Protein AF-A0AAW0SNF5-F1 (afdb_monomer_lite)

Secondary structure (DSSP, 8-state):
---------------------TTHHHHHHHHHHHHHHHHHHHHH--HHHHHHHHHHHSTTSPPPPHHHHHHHHHHHHHHS--S---TT--------

Organism: Scylla paramamosain (NCBI:txid85552)

Sequence (96 aa):
MLETASQISLGESTTLPSLGDSTGEMEQAGVQERIKIVKVYFTTKSGVQTQQQFRRDFPGRNAPTRLTIKRFLDNFRETGGIQDNIEGRNGRPRSV

Foldseek 3Di:
DDDDDDDDDDDPPPPDDDDDDVPVVVVVVLLVLLVQLQVQCVVPVDLVSSQVVSCVVDPPDHGDDPVRSVVQNVCCVVPVDNDDPPVPPPDDPDDD

pLDDT: mean 70.23, std 18.24, range [36.75, 91.88]

InterPro domains:
  IPR032135 Helix-turn-helix domain (DUF4817) [PF16087] (32-82)

Structure (mmCIF, N/CA/C/O backbone):
data_AF-A0AAW0SNF5-F1
#
_entry.id   AF-A0AAW0SNF5-F1
#
loop_
_atom_site.group_PDB
_atom_site.id
_atom_site.type_symbol
_atom_site.label_atom_id
_atom_site.label_alt_id
_atom_site.label_comp_id
_atom_site.label_asym_id
_atom_site.label_entity_id
_atom_site.label_seq_id
_atom_site.pdbx_PDB_ins_code
_atom_site.Cartn_x
_atom_site.Cartn_y
_atom_site.Cartn_z
_atom_site.occupancy
_atom_site.B_iso_or_equiv
_atom_site.auth_seq_id
_atom_site.auth_comp_id
_atom_site.auth_asym_id
_atom_site.auth_atom_id
_atom_site.pdbx_PDB_model_num
ATOM 1 N N . MET A 1 1 ? -43.302 30.195 -10.161 1.00 42.31 1 MET A N 1
ATOM 2 C CA . MET A 1 1 ? -42.957 28.762 -10.102 1.00 42.31 1 MET A CA 1
ATOM 3 C C . MET A 1 1 ? -41.620 28.606 -10.797 1.00 42.31 1 MET A C 1
ATOM 5 O O . MET A 1 1 ? -41.448 29.191 -11.857 1.00 42.31 1 MET A O 1
ATOM 9 N N . LEU A 1 2 ? -40.659 27.983 -10.118 1.00 47.62 2 LEU A N 1
ATOM 10 C CA . LEU A 1 2 ? -39.287 27.804 -10.586 1.00 47.62 2 LEU A CA 1
ATOM 11 C C . LEU A 1 2 ? -39.228 26.685 -11.628 1.00 47.62 2 LEU A C 1
ATOM 13 O O . LEU A 1 2 ? -39.662 25.582 -11.322 1.00 47.62 2 LEU A O 1
ATOM 17 N N . GLU A 1 3 ? -38.599 26.938 -12.773 1.00 47.59 3 GLU A N 1
ATOM 18 C CA . GLU A 1 3 ? -37.981 25.883 -13.579 1.00 47.59 3 GLU A CA 1
ATOM 19 C C . GLU A 1 3 ? -36.557 26.301 -13.947 1.00 47.59 3 GLU A C 1
ATOM 21 O O . GLU A 1 3 ? -36.293 27.117 -14.826 1.00 47.59 3 GLU A O 1
ATOM 26 N N . THR A 1 4 ? -35.632 25.753 -13.171 1.00 57.06 4 THR A N 1
ATOM 27 C CA . THR A 1 4 ? -34.201 25.662 -13.433 1.00 57.06 4 THR A CA 1
ATOM 28 C C . THR A 1 4 ? -33.928 24.472 -14.344 1.00 57.06 4 THR A C 1
ATOM 30 O O . THR A 1 4 ? -34.264 23.347 -13.981 1.00 57.06 4 THR A O 1
ATOM 33 N N . ALA A 1 5 ? -33.212 24.687 -15.444 1.00 51.28 5 ALA A N 1
ATOM 34 C CA . ALA A 1 5 ? -32.459 23.629 -16.108 1.00 51.28 5 ALA A CA 1
ATOM 35 C C . ALA A 1 5 ? -31.188 24.222 -16.734 1.00 51.28 5 ALA A C 1
ATOM 37 O O . ALA A 1 5 ? -31.172 24.651 -17.885 1.00 51.28 5 ALA A O 1
ATOM 38 N N . SER A 1 6 ? -30.118 24.261 -15.935 1.00 49.47 6 SER A N 1
ATOM 39 C CA . SER A 1 6 ? -28.744 24.431 -16.413 1.00 49.47 6 SER A CA 1
ATOM 40 C C . SER A 1 6 ? -28.386 23.275 -17.342 1.00 49.47 6 SER A C 1
ATOM 42 O O . SER A 1 6 ? -28.321 22.129 -16.90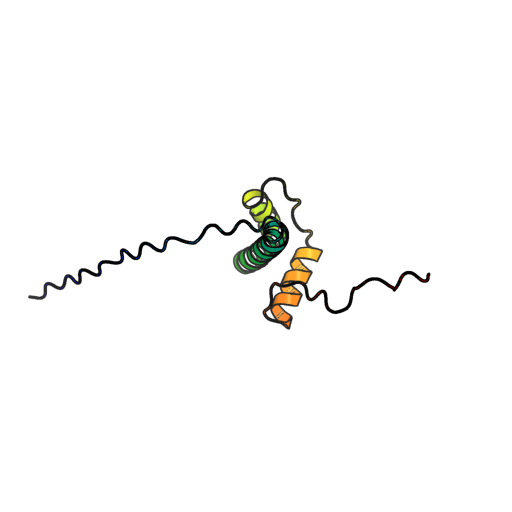2 1.00 49.47 6 SER A O 1
ATOM 44 N N . GLN A 1 7 ? -28.099 23.575 -18.606 1.00 56.44 7 GLN A N 1
ATOM 45 C CA . GLN A 1 7 ? -27.400 22.654 -19.497 1.00 56.44 7 GLN A CA 1
ATOM 46 C C . GLN A 1 7 ? -25.909 22.984 -19.447 1.00 56.44 7 GLN A C 1
ATOM 48 O O . GLN A 1 7 ? -25.454 23.948 -20.056 1.00 56.44 7 GLN A O 1
ATOM 53 N N . ILE A 1 8 ? -25.145 22.199 -18.689 1.00 56.25 8 ILE A N 1
ATOM 54 C CA . ILE A 1 8 ? -23.684 2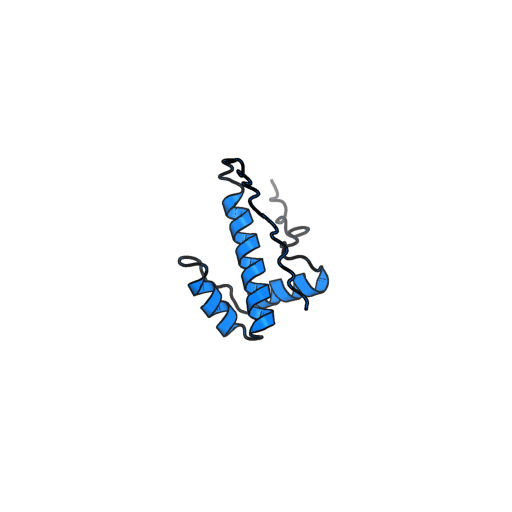2.220 -18.762 1.00 56.25 8 ILE A CA 1
ATOM 55 C C . ILE A 1 8 ? -23.276 21.107 -19.727 1.00 56.25 8 ILE A C 1
ATOM 57 O O . ILE A 1 8 ? -23.332 19.922 -19.406 1.00 56.25 8 ILE A O 1
ATOM 61 N N . SER A 1 9 ? -22.905 21.527 -20.933 1.00 47.78 9 SER A N 1
ATOM 62 C CA . SER A 1 9 ? -22.249 20.716 -21.953 1.00 47.78 9 SER A CA 1
ATOM 63 C C . SER A 1 9 ? -20.792 20.489 -21.546 1.00 47.78 9 SER A C 1
ATOM 65 O O . SER A 1 9 ? -19.970 21.391 -21.676 1.00 47.78 9 SER A O 1
ATOM 67 N N . LEU A 1 10 ? -20.465 19.292 -21.058 1.00 50.66 10 LEU A N 1
ATOM 68 C CA . LEU A 1 10 ? -19.085 18.837 -20.862 1.00 50.66 10 LEU A CA 1
ATOM 69 C C . LEU A 1 10 ? -18.755 17.811 -21.942 1.00 50.66 10 LEU A C 1
ATOM 71 O O . LEU A 1 10 ? -18.992 16.616 -21.790 1.00 50.66 10 LEU A O 1
ATOM 75 N N . GLY A 1 11 ? -18.234 18.316 -23.054 1.00 50.12 11 GLY A N 1
ATOM 76 C CA . GLY A 1 11 ? -17.679 17.526 -24.145 1.00 50.12 11 GLY A CA 1
ATOM 77 C C . GLY A 1 11 ? -16.240 17.944 -24.412 1.00 50.12 11 GLY A C 1
ATOM 78 O O . GLY A 1 11 ? -15.921 18.357 -25.521 1.00 50.12 11 GLY A O 1
ATOM 79 N N . GLU A 1 12 ? -15.375 17.895 -23.397 1.00 50.81 12 GLU A N 1
ATOM 80 C CA . GLU A 1 12 ? -13.934 18.030 -23.612 1.00 50.81 12 GLU A CA 1
ATOM 81 C C . GLU A 1 12 ? -13.387 16.696 -24.128 1.00 50.81 12 GLU A C 1
ATOM 83 O O . GLU A 1 12 ? -13.114 15.752 -23.387 1.00 50.81 12 GLU A O 1
ATOM 88 N N . SER A 1 13 ? -13.277 16.622 -25.454 1.00 48.16 13 SER A N 1
ATOM 89 C CA . SER A 1 13 ? -12.527 15.600 -26.173 1.00 48.16 13 SER A CA 1
ATOM 90 C C . SER A 1 13 ? -11.030 15.824 -25.951 1.00 48.16 13 SER A C 1
ATOM 92 O O . SER A 1 13 ? -10.357 16.444 -26.774 1.00 48.16 13 SER A O 1
ATOM 94 N N . THR A 1 14 ? -10.491 15.315 -24.845 1.00 46.22 14 THR A N 1
ATOM 95 C CA . THR A 1 14 ? -9.040 15.277 -24.636 1.00 46.22 14 THR A CA 1
ATOM 96 C C . THR A 1 14 ? -8.467 14.056 -25.344 1.00 46.22 14 THR A C 1
ATOM 98 O O . THR A 1 14 ? -8.390 12.959 -24.792 1.00 46.22 14 THR A O 1
ATOM 101 N N . THR A 1 15 ? -8.056 14.257 -26.594 1.00 49.34 15 THR A N 1
ATOM 102 C CA . THR A 1 15 ? -7.121 13.371 -27.289 1.00 49.34 15 THR A CA 1
ATOM 103 C C . THR A 1 15 ? -5.820 13.340 -26.490 1.00 49.34 15 THR A C 1
ATOM 105 O O . THR A 1 15 ? -5.068 14.313 -26.484 1.00 49.34 15 THR A O 1
ATOM 108 N N . LEU A 1 16 ? -5.556 12.238 -25.788 1.00 50.62 16 LEU A N 1
ATOM 109 C CA . LEU A 1 16 ? -4.253 12.008 -25.170 1.00 50.62 16 LEU A CA 1
ATOM 110 C C . LEU A 1 16 ? -3.249 11.574 -26.252 1.00 50.62 16 LEU A C 1
ATOM 112 O O . LEU A 1 16 ? -3.568 10.685 -27.048 1.00 50.62 16 LEU A O 1
ATOM 116 N N . PRO A 1 17 ? -2.043 12.168 -26.305 1.00 44.78 17 PRO A N 1
ATOM 117 C CA . PRO A 1 17 ? -1.002 11.719 -27.214 1.00 44.78 17 PRO A CA 1
ATOM 118 C C . PRO A 1 17 ? -0.489 10.335 -26.799 1.00 44.78 17 PRO A C 1
ATOM 120 O O . PRO A 1 17 ? -0.065 10.113 -25.666 1.00 44.78 17 PRO A O 1
ATOM 123 N N . SER A 1 18 ? -0.516 9.416 -27.764 1.00 50.53 18 SER A N 1
ATOM 124 C CA . SER A 1 18 ? 0.202 8.142 -27.749 1.00 50.53 18 SER A CA 1
ATOM 125 C C . SER A 1 18 ? 1.706 8.415 -27.671 1.00 50.53 18 SER A C 1
ATOM 127 O O . SER A 1 18 ? 2.322 8.746 -28.685 1.00 50.53 18 SER A O 1
ATOM 129 N N . LEU A 1 19 ? 2.296 8.258 -26.487 1.00 43.44 19 LEU A N 1
ATOM 130 C CA . LEU A 1 19 ? 3.743 8.217 -26.310 1.00 43.44 19 LEU A CA 1
ATOM 131 C C . LEU A 1 19 ? 4.145 6.774 -26.006 1.00 43.44 19 LEU A C 1
ATOM 133 O O . LEU A 1 19 ? 3.885 6.250 -24.925 1.00 43.44 19 LEU A O 1
ATOM 137 N N . GLY A 1 20 ? 4.729 6.118 -27.008 1.00 50.81 20 GLY A N 1
ATOM 138 C CA . GLY A 1 20 ? 5.385 4.835 -26.828 1.00 50.81 20 GLY A CA 1
ATOM 139 C C . GLY A 1 20 ? 6.615 5.025 -25.952 1.00 50.81 20 GLY A C 1
ATOM 140 O O . GLY A 1 20 ? 7.609 5.579 -26.408 1.00 50.81 20 GLY A O 1
ATOM 141 N N . ASP A 1 21 ? 6.532 4.557 -24.710 1.00 41.38 21 ASP A N 1
ATOM 142 C CA . ASP A 1 21 ? 7.652 4.483 -23.776 1.00 41.38 21 ASP A CA 1
ATOM 143 C C . ASP A 1 21 ? 7.615 3.113 -23.084 1.00 41.38 21 ASP A C 1
ATOM 145 O O . ASP A 1 21 ? 7.216 2.950 -21.930 1.00 41.38 21 ASP A O 1
ATOM 149 N N . SER A 1 22 ? 8.008 2.073 -23.822 1.00 42.06 22 SER A N 1
ATOM 150 C CA . SER A 1 22 ? 7.974 0.671 -23.372 1.00 42.06 22 SER A CA 1
ATOM 151 C C . SER A 1 22 ? 8.957 0.349 -22.229 1.00 42.06 22 SER A C 1
ATOM 153 O O . SER A 1 22 ? 9.082 -0.805 -21.825 1.00 42.06 22 SER A O 1
ATOM 155 N N . THR A 1 23 ? 9.631 1.360 -21.672 1.00 43.25 23 THR A N 1
ATOM 156 C CA . THR A 1 23 ? 10.476 1.259 -20.469 1.00 43.25 23 THR A CA 1
ATOM 157 C C . THR A 1 23 ? 9.780 1.811 -19.217 1.00 43.25 23 THR A C 1
ATOM 159 O O . THR A 1 23 ? 10.076 1.366 -18.110 1.00 43.25 23 THR A O 1
ATOM 162 N N . GLY A 1 24 ? 8.809 2.721 -19.374 1.00 36.75 24 GLY A N 1
ATOM 163 C CA . GLY A 1 24 ? 8.050 3.316 -18.268 1.00 36.75 24 GLY 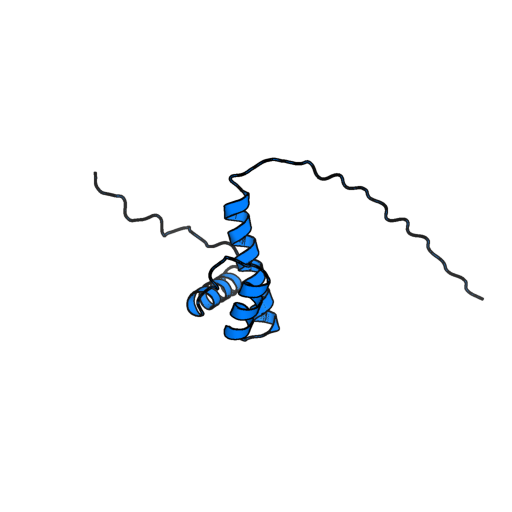A CA 1
ATOM 164 C C . GLY A 1 24 ? 6.911 2.432 -17.754 1.00 36.75 24 GLY A C 1
ATOM 165 O O . GLY A 1 24 ? 6.547 2.515 -16.585 1.00 36.75 24 GLY A O 1
ATOM 166 N N . GLU A 1 25 ? 6.374 1.535 -18.582 1.00 39.00 25 GLU A N 1
ATOM 167 C CA . GLU A 1 25 ? 5.211 0.711 -18.221 1.00 39.00 25 GLU A CA 1
ATOM 168 C C . GLU A 1 25 ? 5.507 -0.302 -17.103 1.00 39.00 25 GLU A C 1
ATOM 170 O O . GLU A 1 25 ? 4.650 -0.558 -16.258 1.00 39.00 25 GLU A O 1
ATOM 175 N N . MET A 1 26 ? 6.730 -0.845 -17.037 1.00 44.75 26 MET A N 1
ATOM 176 C CA . MET A 1 26 ? 7.124 -1.782 -15.974 1.00 44.75 26 MET A CA 1
ATOM 177 C C . MET A 1 26 ? 7.274 -1.101 -14.611 1.00 44.75 26 MET A C 1
ATOM 179 O O . MET A 1 26 ? 6.873 -1.668 -13.592 1.00 44.75 26 MET A O 1
ATOM 183 N N . GLU A 1 27 ? 7.826 0.112 -14.577 1.00 50.75 27 GLU A N 1
ATOM 184 C CA . GLU A 1 27 ? 7.969 0.878 -13.338 1.00 50.75 27 GLU A CA 1
ATOM 185 C C . GLU A 1 27 ? 6.618 1.452 -12.886 1.00 50.75 27 GLU A C 1
ATOM 187 O O . GLU A 1 27 ? 6.257 1.360 -11.707 1.00 50.75 27 GLU A O 1
ATOM 192 N N . GLN A 1 28 ? 5.816 1.945 -13.837 1.00 52.56 28 GLN A N 1
ATOM 193 C CA . GLN A 1 28 ? 4.454 2.411 -13.586 1.00 52.56 28 GLN A CA 1
ATOM 194 C C . GLN A 1 28 ? 3.541 1.285 -13.092 1.00 52.56 28 GLN A C 1
ATOM 196 O O . GLN A 1 28 ? 2.759 1.513 -12.165 1.00 52.56 28 GLN A O 1
ATOM 201 N N . ALA A 1 29 ? 3.679 0.062 -13.618 1.00 58.09 29 ALA A N 1
ATOM 202 C CA . ALA A 1 29 ? 2.959 -1.105 -13.111 1.00 58.09 29 ALA A CA 1
ATOM 203 C C . ALA A 1 29 ? 3.256 -1.338 -11.619 1.00 58.09 29 ALA A C 1
ATOM 205 O O . ALA A 1 29 ? 2.327 -1.505 -10.830 1.00 58.09 29 ALA A O 1
ATOM 206 N N . GLY A 1 30 ? 4.521 -1.227 -11.196 1.00 77.38 30 GLY A N 1
ATOM 207 C CA . GLY A 1 30 ? 4.900 -1.355 -9.785 1.00 77.38 30 GLY A CA 1
ATOM 208 C C . GLY A 1 30 ? 4.312 -0.258 -8.888 1.00 77.38 30 GLY A C 1
ATOM 209 O O . GLY A 1 30 ? 3.922 -0.519 -7.749 1.00 77.38 30 GLY A O 1
ATOM 210 N N . VAL A 1 31 ? 4.201 0.980 -9.382 1.00 80.94 31 VAL A N 1
ATOM 211 C CA . VAL A 1 31 ? 3.564 2.080 -8.636 1.00 80.94 31 VAL A CA 1
ATOM 212 C C . VAL A 1 31 ? 2.054 1.862 -8.504 1.00 80.94 31 VAL A C 1
ATOM 214 O O . VAL A 1 31 ? 1.521 1.973 -7.399 1.00 80.94 31 VAL A O 1
ATOM 217 N N . GLN A 1 32 ? 1.365 1.497 -9.587 1.00 83.50 32 GLN A N 1
ATOM 218 C CA . GLN A 1 32 ? -0.080 1.234 -9.576 1.00 83.50 32 GLN A CA 1
ATOM 219 C C . GLN A 1 32 ? -0.447 0.062 -8.656 1.00 83.50 32 GLN A C 1
ATOM 221 O O . GLN A 1 32 ? -1.403 0.153 -7.879 1.00 83.50 32 GLN A O 1
ATOM 226 N N . GLU A 1 33 ? 0.353 -1.006 -8.672 1.00 86.19 33 GLU A N 1
ATOM 227 C CA . GLU A 1 33 ? 0.228 -2.143 -7.758 1.00 86.19 33 GLU A CA 1
ATOM 228 C C . GLU A 1 33 ? 0.294 -1.688 -6.291 1.00 86.19 33 GLU A C 1
ATOM 230 O O . GLU A 1 33 ? -0.593 -2.007 -5.494 1.00 86.19 33 GLU A O 1
ATOM 235 N N . ARG A 1 34 ? 1.296 -0.871 -5.936 1.00 85.50 34 ARG A N 1
ATOM 236 C CA . ARG A 1 34 ? 1.458 -0.322 -4.579 1.00 85.50 34 ARG A CA 1
ATOM 237 C C . ARG A 1 34 ? 0.289 0.569 -4.164 1.00 85.50 34 ARG A C 1
ATOM 239 O O . ARG A 1 34 ? -0.236 0.400 -3.061 1.00 85.50 34 ARG A O 1
ATOM 246 N N . ILE A 1 35 ? -0.174 1.456 -5.050 1.00 87.12 35 ILE A N 1
ATOM 247 C CA . ILE A 1 35 ? -1.348 2.308 -4.800 1.00 87.12 35 ILE A CA 1
ATOM 248 C C . ILE A 1 35 ? -2.562 1.441 -4.472 1.00 87.12 35 ILE A C 1
ATOM 250 O O . ILE A 1 35 ? -3.288 1.710 -3.510 1.00 87.12 35 ILE A O 1
ATOM 254 N N . LYS A 1 36 ? -2.785 0.383 -5.256 1.00 88.88 36 LYS A N 1
ATOM 255 C CA . LYS A 1 36 ? -3.929 -0.505 -5.068 1.00 88.88 36 LYS A CA 1
ATOM 256 C C . LYS A 1 36 ? -3.848 -1.258 -3.743 1.00 88.88 36 LYS A C 1
ATOM 258 O O . LYS A 1 36 ? -4.843 -1.305 -3.023 1.00 88.88 36 LYS A O 1
ATOM 263 N N . ILE A 1 37 ? -2.672 -1.779 -3.389 1.00 88.12 37 ILE A N 1
ATOM 264 C CA . ILE A 1 37 ? -2.432 -2.469 -2.114 1.00 88.12 37 ILE A CA 1
ATOM 265 C C . ILE A 1 37 ? -2.796 -1.567 -0.933 1.00 88.12 37 ILE A C 1
ATOM 267 O O . ILE A 1 37 ? -3.577 -1.972 -0.069 1.00 88.12 37 ILE A O 1
ATOM 271 N N . VAL A 1 38 ? -2.268 -0.341 -0.916 1.00 87.50 38 VAL A N 1
ATOM 272 C CA . VAL A 1 38 ? -2.500 0.621 0.168 1.00 87.50 38 VAL A CA 1
ATOM 273 C C . VAL A 1 38 ? -3.985 0.988 0.249 1.00 87.50 38 VAL A C 1
ATOM 275 O O . VAL A 1 38 ? -4.580 0.870 1.320 1.00 87.50 38 VAL A O 1
ATOM 278 N N . LYS A 1 39 ? -4.621 1.335 -0.880 1.00 89.94 39 LYS A N 1
ATOM 279 C CA . LYS A 1 39 ? -6.056 1.670 -0.932 1.00 89.94 39 LYS A CA 1
ATOM 280 C C . LYS A 1 39 ? -6.935 0.539 -0.398 1.00 89.94 39 LYS A C 1
ATOM 282 O O . LYS A 1 39 ? -7.740 0.763 0.502 1.00 89.94 39 LYS A O 1
ATOM 287 N N . VAL A 1 40 ? -6.759 -0.679 -0.912 1.00 89.50 40 VAL A N 1
ATOM 288 C CA . VAL A 1 40 ? -7.579 -1.832 -0.507 1.00 89.50 40 VAL A CA 1
ATOM 289 C C . VAL A 1 40 ? -7.365 -2.160 0.967 1.00 89.50 40 VAL A C 1
ATOM 291 O O . VAL A 1 40 ? -8.325 -2.488 1.667 1.00 89.50 40 VAL A O 1
ATOM 294 N N . TYR A 1 41 ? -6.133 -2.062 1.470 1.00 90.19 41 TYR A N 1
ATOM 295 C CA . TYR A 1 41 ? -5.868 -2.286 2.886 1.00 90.19 41 TYR A CA 1
ATOM 296 C C . TYR A 1 41 ? -6.536 -1.233 3.775 1.00 90.19 41 TYR A C 1
ATOM 298 O O . TYR A 1 41 ? -7.095 -1.595 4.803 1.00 90.19 41 TYR A O 1
ATOM 306 N N . PHE A 1 42 ? -6.543 0.050 3.405 1.00 87.69 42 PHE A N 1
ATOM 307 C CA . PHE A 1 42 ? -7.240 1.067 4.202 1.00 87.69 42 PHE A CA 1
ATOM 308 C C . PHE A 1 42 ? -8.758 0.853 4.251 1.00 87.69 42 PHE A C 1
ATOM 310 O O . PHE A 1 42 ? -9.369 1.121 5.286 1.00 87.69 42 PHE A O 1
ATOM 317 N N . THR A 1 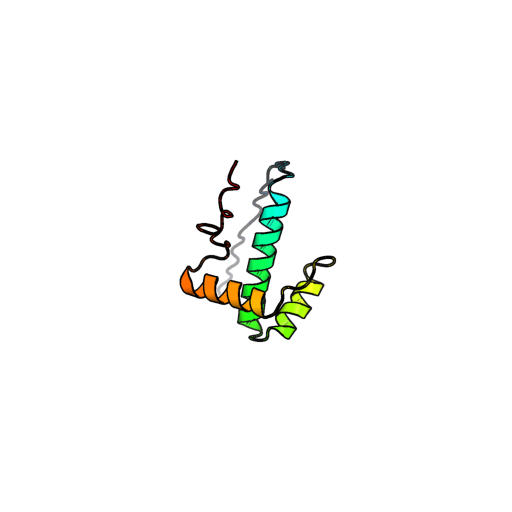43 ? -9.354 0.313 3.186 1.00 88.75 43 THR A N 1
ATOM 318 C CA . THR A 1 43 ? -10.783 -0.036 3.156 1.00 88.75 43 THR A CA 1
ATOM 319 C C . THR A 1 43 ? -11.096 -1.287 3.978 1.00 88.75 43 THR A C 1
ATOM 321 O O . THR A 1 43 ? -12.050 -1.299 4.749 1.00 88.75 43 THR A O 1
ATOM 324 N N . THR A 1 44 ? -10.303 -2.348 3.825 1.00 87.50 44 THR A N 1
ATOM 325 C CA . THR A 1 44 ? -10.604 -3.675 4.400 1.00 87.50 44 THR A CA 1
ATOM 326 C C . THR A 1 44 ? -9.969 -3.919 5.768 1.00 87.50 44 THR A C 1
ATOM 328 O O . THR A 1 44 ? -10.429 -4.769 6.526 1.00 87.50 44 THR A O 1
ATOM 331 N N . LYS A 1 45 ? -8.869 -3.221 6.074 1.00 87.31 45 LYS A N 1
ATOM 332 C CA . LYS A 1 45 ? -7.962 -3.451 7.214 1.00 87.31 45 LYS A CA 1
ATOM 333 C C . LYS A 1 45 ? -7.499 -4.909 7.356 1.00 87.31 45 LYS A C 1
ATOM 335 O O . LYS A 1 45 ? -7.091 -5.328 8.437 1.00 87.31 45 LYS A O 1
ATOM 340 N N . SER A 1 46 ? -7.534 -5.685 6.269 1.00 88.62 46 SER A N 1
ATOM 341 C CA . SER A 1 46 ? -7.230 -7.116 6.266 1.00 88.62 46 SER A CA 1
ATOM 342 C C . SER A 1 46 ? -6.249 -7.467 5.157 1.00 88.62 46 SER A C 1
ATOM 344 O O . SER A 1 46 ? -6.573 -7.407 3.973 1.00 88.62 46 SER A O 1
ATOM 346 N N . GLY A 1 47 ? -5.055 -7.927 5.541 1.00 85.25 47 GLY A N 1
ATOM 347 C CA . GLY A 1 47 ? -4.021 -8.320 4.580 1.00 85.25 47 GLY A CA 1
ATOM 348 C C . GLY A 1 47 ? -4.443 -9.470 3.658 1.00 85.25 47 GLY A C 1
ATOM 349 O O . GLY A 1 47 ? -4.044 -9.490 2.499 1.00 85.25 47 GLY A O 1
ATOM 350 N N . VAL A 1 48 ? -5.283 -10.396 4.135 1.00 90.38 48 VAL A N 1
ATOM 351 C CA . VAL A 1 48 ? -5.783 -11.516 3.315 1.00 90.38 48 VAL A CA 1
ATOM 352 C C . VAL A 1 48 ? -6.729 -11.005 2.229 1.00 90.38 48 VAL A C 1
ATOM 354 O O . VAL A 1 48 ? -6.603 -11.399 1.071 1.00 90.38 48 VAL A O 1
ATOM 357 N N . GLN A 1 49 ? -7.635 -10.085 2.572 1.00 90.12 49 GLN A N 1
ATOM 358 C CA . GLN A 1 49 ? -8.538 -9.479 1.591 1.00 90.12 49 GLN A CA 1
ATOM 359 C C . GLN A 1 49 ? -7.774 -8.603 0.595 1.00 90.12 49 GLN A C 1
ATOM 361 O O . GLN A 1 49 ? -8.043 -8.678 -0.601 1.00 90.12 49 GLN A O 1
ATOM 366 N N . THR A 1 50 ? -6.757 -7.861 1.047 1.00 89.38 50 THR A N 1
ATOM 367 C CA . THR A 1 50 ? -5.852 -7.123 0.155 1.00 89.38 50 THR A CA 1
ATOM 368 C C . THR A 1 50 ? -5.181 -8.043 -0.863 1.00 89.38 50 THR A C 1
ATOM 370 O O . THR A 1 50 ? -5.159 -7.727 -2.048 1.00 89.38 50 THR A O 1
ATOM 373 N N . GLN A 1 51 ? -4.686 -9.207 -0.436 1.00 90.62 51 GLN A N 1
ATOM 374 C CA . GLN A 1 51 ? -4.071 -10.185 -1.338 1.00 90.62 51 GLN A CA 1
ATOM 375 C C . GLN A 1 51 ? -5.071 -10.792 -2.324 1.00 90.62 51 GLN A C 1
ATOM 377 O O . GLN A 1 51 ? -4.738 -10.966 -3.494 1.00 90.62 51 GLN A O 1
ATOM 382 N N . GLN A 1 52 ? -6.280 -11.133 -1.872 1.00 91.88 52 GLN A N 1
ATOM 383 C CA . GLN A 1 52 ? -7.318 -11.676 -2.751 1.00 91.88 52 GLN A CA 1
ATOM 384 C C . GLN A 1 52 ? -7.742 -10.659 -3.809 1.00 91.88 52 GLN A C 1
ATOM 386 O O . GLN A 1 52 ? -7.830 -11.002 -4.985 1.00 91.88 52 GLN A O 1
ATOM 391 N N . GLN A 1 53 ? -7.952 -9.407 -3.404 1.00 88.81 53 GLN A N 1
ATOM 392 C CA . GLN A 1 53 ? -8.319 -8.339 -4.322 1.00 88.81 53 GLN A CA 1
ATOM 393 C C . GLN A 1 53 ? -7.184 -8.038 -5.308 1.00 88.81 53 GLN A C 1
ATOM 395 O O . GLN A 1 53 ? -7.431 -7.924 -6.501 1.00 88.81 53 GLN A O 1
ATOM 400 N N . PHE A 1 54 ? -5.931 -8.038 -4.844 1.00 89.25 54 PHE A N 1
ATOM 401 C CA . PHE A 1 54 ? -4.768 -7.877 -5.716 1.00 89.25 54 PHE A CA 1
ATOM 402 C C . PHE A 1 54 ? -4.704 -8.951 -6.810 1.00 89.25 54 PHE A C 1
ATOM 404 O O . PHE A 1 54 ? -4.467 -8.630 -7.966 1.00 89.25 54 PHE A O 1
ATOM 411 N N . ARG A 1 55 ? -4.970 -10.221 -6.476 1.00 90.44 55 ARG A N 1
ATOM 412 C CA . ARG A 1 55 ? -4.994 -11.318 -7.465 1.00 90.44 55 ARG A CA 1
ATOM 413 C C . ARG A 1 55 ? -6.094 -11.156 -8.514 1.00 90.44 55 ARG A C 1
ATOM 415 O O . ARG A 1 55 ? -5.936 -11.657 -9.621 1.00 90.44 55 ARG A O 1
ATOM 422 N N . ARG A 1 56 ? -7.209 -10.511 -8.153 1.00 89.62 56 ARG A N 1
ATOM 423 C CA . ARG A 1 56 ? -8.311 -10.212 -9.079 1.00 89.62 56 ARG A CA 1
ATOM 424 C C . ARG A 1 56 ? -7.957 -9.062 -10.012 1.00 89.62 56 ARG A C 1
ATOM 426 O O . ARG A 1 56 ? -8.236 -9.146 -11.199 1.00 89.62 56 ARG A O 1
ATOM 433 N N . ASP A 1 57 ? -7.340 -8.022 -9.463 1.00 86.62 57 ASP A N 1
ATOM 434 C CA . ASP A 1 57 ? -7.026 -6.800 -10.199 1.00 86.62 57 ASP A CA 1
ATOM 435 C C . ASP A 1 57 ? -5.766 -6.951 -11.079 1.00 86.62 57 ASP A C 1
ATOM 437 O O . ASP A 1 57 ? -5.673 -6.311 -12.122 1.00 86.62 57 ASP A O 1
ATOM 441 N N . PHE A 1 58 ? -4.821 -7.818 -10.689 1.00 85.81 58 PHE A N 1
ATOM 442 C CA . PHE A 1 58 ? -3.565 -8.083 -11.404 1.00 85.81 58 PHE A CA 1
ATOM 443 C C . PHE A 1 58 ? -3.379 -9.589 -11.682 1.00 85.81 58 PHE A C 1
ATOM 445 O O . PHE A 1 58 ? -2.564 -10.257 -11.029 1.00 85.81 58 PHE A O 1
ATOM 452 N N . PRO A 1 59 ? -4.130 -10.165 -12.639 1.00 83.38 59 PRO A N 1
ATOM 453 C CA . PRO A 1 59 ? -3.976 -11.567 -13.012 1.00 83.38 59 PRO A CA 1
ATOM 454 C C . PRO A 1 59 ? -2.571 -11.827 -13.580 1.00 83.38 59 PRO A C 1
ATOM 456 O O . PRO A 1 59 ? -2.053 -11.058 -14.384 1.00 83.38 59 PRO A O 1
ATOM 459 N N . GLY A 1 60 ? -1.930 -12.914 -13.142 1.00 82.88 60 GLY A N 1
ATOM 460 C CA . GLY A 1 60 ? -0.566 -13.277 -13.557 1.00 82.88 60 GLY A CA 1
ATOM 461 C C . GLY A 1 60 ? 0.558 -12.655 -12.717 1.00 82.88 60 GLY A C 1
ATOM 462 O O . GLY A 1 60 ? 1.715 -13.044 -12.872 1.00 82.88 60 GLY A O 1
ATOM 463 N N . ARG A 1 61 ? 0.244 -11.750 -11.778 1.00 82.44 61 ARG A N 1
ATOM 464 C CA . ARG A 1 61 ? 1.206 -11.234 -10.792 1.00 82.44 61 ARG A CA 1
ATOM 465 C C . ARG A 1 61 ? 1.094 -11.988 -9.469 1.00 82.44 61 ARG A C 1
ATOM 467 O O . ARG A 1 61 ? 0.007 -12.323 -8.996 1.00 82.44 61 ARG A O 1
ATOM 474 N N . ASN A 1 62 ? 2.241 -12.237 -8.840 1.00 85.25 62 ASN A N 1
ATOM 475 C CA . ASN A 1 62 ? 2.270 -12.823 -7.505 1.00 85.25 62 ASN A CA 1
ATOM 476 C C . ASN A 1 62 ? 1.734 -11.818 -6.486 1.00 85.25 62 ASN A C 1
ATOM 478 O O . ASN A 1 62 ? 2.178 -10.673 -6.436 1.00 85.25 62 ASN A O 1
ATOM 482 N N . ALA A 1 63 ? 0.801 -12.265 -5.646 1.00 85.38 63 ALA A N 1
ATOM 483 C CA . ALA A 1 63 ? 0.272 -11.418 -4.590 1.00 85.38 63 ALA A CA 1
ATOM 484 C C . ALA A 1 63 ? 1.384 -11.015 -3.605 1.00 85.38 63 ALA A C 1
ATOM 486 O O . ALA A 1 63 ? 2.194 -11.864 -3.214 1.00 85.38 63 ALA A O 1
ATOM 487 N N . PRO A 1 64 ? 1.398 -9.757 -3.140 1.00 86.25 64 PRO A N 1
ATOM 488 C CA . PRO A 1 64 ? 2.381 -9.290 -2.173 1.00 86.25 64 PRO A CA 1
ATOM 489 C C . PRO A 1 64 ? 2.241 -10.049 -0.850 1.00 86.25 64 PRO A C 1
ATOM 491 O O . PRO A 1 64 ? 1.137 -10.358 -0.396 1.00 86.25 64 PRO A O 1
ATOM 494 N N . THR A 1 65 ? 3.362 -10.329 -0.186 1.00 89.19 65 THR A N 1
ATOM 495 C CA . THR A 1 65 ? 3.338 -10.949 1.148 1.00 89.19 65 THR A CA 1
ATOM 496 C C . THR A 1 65 ? 2.775 -9.984 2.196 1.00 89.19 65 THR A C 1
ATOM 498 O O . THR A 1 65 ? 2.798 -8.767 2.011 1.00 89.19 65 THR A O 1
ATOM 501 N N . ARG A 1 66 ? 2.325 -10.498 3.350 1.00 85.81 66 ARG A N 1
ATOM 502 C CA . ARG A 1 66 ? 1.865 -9.644 4.465 1.00 85.81 66 ARG A CA 1
ATOM 503 C C . ARG A 1 66 ? 2.937 -8.653 4.928 1.00 85.81 66 ARG A C 1
ATOM 505 O O . ARG A 1 66 ? 2.604 -7.524 5.273 1.00 85.81 66 ARG A O 1
ATOM 512 N N . LEU A 1 67 ? 4.207 -9.062 4.911 1.00 86.06 67 LEU A N 1
ATOM 513 C CA . LEU A 1 67 ? 5.331 -8.192 5.257 1.00 86.06 67 LEU A CA 1
ATOM 514 C C . LEU A 1 67 ? 5.497 -7.064 4.233 1.00 86.06 67 LEU A C 1
ATOM 516 O O . LEU A 1 67 ? 5.682 -5.915 4.617 1.00 86.06 67 LEU A O 1
ATOM 520 N N . THR A 1 68 ? 5.395 -7.385 2.942 1.00 85.94 68 THR A N 1
ATOM 521 C CA . THR A 1 68 ? 5.452 -6.402 1.852 1.00 85.94 68 THR A CA 1
ATOM 522 C C . THR A 1 68 ? 4.322 -5.381 1.965 1.00 85.94 68 THR A C 1
ATOM 524 O O . THR A 1 68 ? 4.572 -4.184 1.892 1.00 85.94 68 THR A O 1
ATOM 527 N N . ILE A 1 69 ? 3.095 -5.842 2.226 1.00 87.62 69 ILE A N 1
ATOM 528 C CA . ILE A 1 69 ? 1.942 -4.962 2.459 1.00 87.62 69 ILE A CA 1
ATOM 529 C C . ILE A 1 69 ? 2.225 -4.029 3.640 1.00 87.62 69 ILE A C 1
ATOM 531 O O . ILE A 1 69 ? 2.051 -2.821 3.515 1.00 87.62 69 ILE A O 1
ATOM 535 N N . LYS A 1 70 ? 2.715 -4.570 4.764 1.00 87.69 70 LYS A N 1
ATOM 536 C CA . LYS A 1 70 ? 3.061 -3.766 5.941 1.00 87.69 70 LYS A CA 1
ATOM 537 C C . LYS A 1 70 ? 4.111 -2.699 5.616 1.00 87.69 70 LYS A C 1
ATOM 539 O O . LYS A 1 70 ? 3.902 -1.547 5.959 1.00 87.69 70 LYS A O 1
ATOM 544 N N . ARG A 1 71 ? 5.179 -3.049 4.891 1.00 85.69 71 ARG A N 1
ATOM 545 C CA . ARG A 1 71 ? 6.215 -2.087 4.473 1.00 85.69 71 ARG A CA 1
ATOM 546 C C . ARG A 1 71 ? 5.652 -0.936 3.644 1.00 85.69 71 ARG A C 1
ATOM 548 O O . ARG A 1 71 ? 6.015 0.205 3.891 1.00 85.69 71 ARG A O 1
ATOM 555 N N . PHE A 1 72 ? 4.760 -1.219 2.695 1.00 85.94 72 PHE A N 1
ATOM 556 C CA . PHE A 1 72 ? 4.127 -0.160 1.904 1.00 85.94 72 PHE A CA 1
ATOM 557 C C . PHE A 1 72 ? 3.232 0.744 2.751 1.00 85.94 72 PHE A C 1
ATOM 559 O O . PHE A 1 72 ? 3.197 1.947 2.524 1.00 85.94 72 PHE A O 1
ATOM 566 N N . LEU A 1 73 ? 2.538 0.187 3.744 1.00 85.75 73 LEU A N 1
ATOM 567 C CA . LEU A 1 73 ? 1.720 0.971 4.667 1.00 85.75 73 LEU A CA 1
ATOM 568 C C . LEU A 1 73 ? 2.564 1.828 5.609 1.00 85.75 73 LEU A C 1
ATOM 570 O O . LEU A 1 73 ? 2.205 2.976 5.846 1.00 85.75 73 LEU A O 1
ATOM 574 N N . ASP A 1 74 ? 3.648 1.271 6.146 1.00 86.56 74 ASP A N 1
ATOM 575 C CA . ASP A 1 74 ? 4.562 1.979 7.040 1.00 86.56 74 ASP A CA 1
ATOM 576 C C . ASP A 1 74 ? 5.235 3.132 6.276 1.00 86.56 74 ASP A C 1
ATOM 578 O O . ASP A 1 74 ? 5.144 4.274 6.715 1.00 86.56 74 ASP A O 1
ATOM 582 N N . ASN A 1 75 ? 5.749 2.882 5.064 1.00 83.50 75 ASN A N 1
ATOM 583 C CA . ASN A 1 75 ? 6.304 3.935 4.207 1.00 83.50 75 ASN A CA 1
ATOM 584 C C . ASN A 1 75 ? 5.255 5.016 3.877 1.00 83.50 75 ASN A C 1
ATOM 586 O O . ASN A 1 75 ? 5.517 6.203 4.046 1.00 83.50 75 ASN A O 1
ATOM 590 N N . PHE A 1 76 ? 4.029 4.624 3.512 1.00 85.12 76 PHE A N 1
ATOM 591 C CA . PHE A 1 76 ? 2.953 5.586 3.252 1.00 85.12 76 PHE A CA 1
ATOM 592 C C . PHE A 1 76 ? 2.587 6.427 4.484 1.00 85.12 76 PHE A C 1
ATOM 594 O O . PHE A 1 76 ? 2.246 7.598 4.349 1.00 85.12 76 PHE A O 1
ATOM 601 N N . ARG A 1 77 ? 2.657 5.860 5.693 1.00 82.88 77 ARG A N 1
ATOM 602 C CA . ARG A 1 77 ? 2.407 6.597 6.943 1.00 82.88 77 ARG A CA 1
ATOM 603 C C . ARG A 1 77 ? 3.541 7.549 7.304 1.00 82.88 77 ARG A C 1
ATOM 605 O O . ARG A 1 77 ? 3.265 8.606 7.856 1.00 82.88 77 ARG A O 1
ATOM 612 N N . GLU A 1 78 ? 4.781 7.160 7.033 1.00 82.56 78 GLU A N 1
ATOM 613 C CA . GLU A 1 78 ? 5.974 7.937 7.374 1.00 82.56 78 GLU A CA 1
ATOM 614 C C . GLU A 1 78 ? 6.219 9.087 6.393 1.00 82.56 78 GLU A C 1
ATOM 616 O O . GLU A 1 78 ? 6.532 10.196 6.816 1.00 82.56 78 GLU A O 1
ATOM 621 N N . THR A 1 79 ? 6.057 8.843 5.090 1.00 79.56 79 THR A N 1
ATOM 622 C CA . THR A 1 79 ? 6.419 9.809 4.040 1.00 79.56 79 THR A CA 1
ATOM 623 C C . THR A 1 79 ? 5.213 10.410 3.318 1.00 79.56 79 THR A C 1
ATOM 625 O O . THR A 1 79 ? 5.354 11.412 2.622 1.00 79.56 79 THR A O 1
ATOM 628 N N . GLY A 1 80 ? 4.029 9.793 3.422 1.00 76.56 80 GLY A N 1
ATOM 629 C CA . GLY A 1 80 ? 2.887 10.093 2.548 1.00 76.56 80 GLY A CA 1
ATOM 630 C C . GLY A 1 80 ? 3.066 9.592 1.107 1.00 76.56 80 GLY A C 1
ATOM 631 O O . GLY A 1 80 ? 2.158 9.734 0.286 1.00 76.56 80 GLY A O 1
ATOM 632 N N . GLY A 1 81 ? 4.221 9.000 0.789 1.00 77.50 81 GLY A N 1
ATOM 633 C CA . G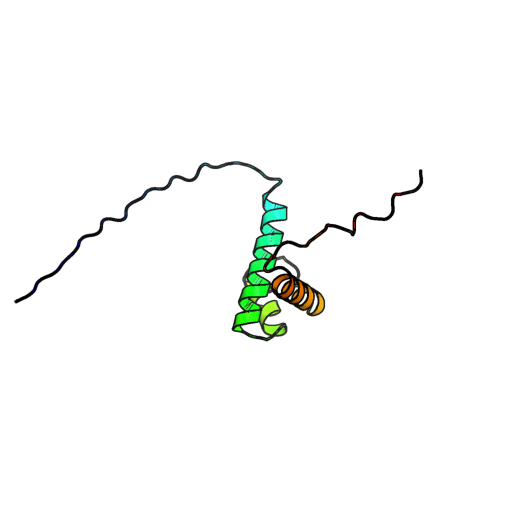LY A 1 81 ? 4.591 8.518 -0.533 1.00 77.50 81 GLY A CA 1
ATOM 634 C C . GLY A 1 81 ? 4.271 7.038 -0.742 1.00 77.50 81 GLY A C 1
ATOM 635 O O . GLY A 1 81 ? 4.218 6.236 0.187 1.00 77.50 81 GLY A O 1
ATOM 636 N N . ILE A 1 82 ? 4.053 6.664 -2.003 1.00 70.19 82 ILE A N 1
ATOM 637 C CA . ILE A 1 82 ? 3.828 5.268 -2.435 1.00 70.19 82 ILE A CA 1
ATOM 638 C C . ILE A 1 82 ? 5.049 4.733 -3.213 1.00 70.19 82 ILE A C 1
ATOM 640 O O . ILE A 1 82 ? 5.105 3.569 -3.619 1.00 70.19 82 ILE A O 1
ATOM 644 N N . GLN A 1 83 ? 6.054 5.586 -3.406 1.00 66.56 83 GLN A N 1
ATOM 645 C CA . GLN A 1 83 ? 7.321 5.233 -4.023 1.00 66.56 83 GLN A CA 1
ATOM 646 C C . GLN A 1 83 ? 8.195 4.504 -3.001 1.00 66.56 83 GLN A C 1
ATOM 648 O O . GLN A 1 83 ? 8.249 4.871 -1.826 1.00 66.56 83 GLN A O 1
ATOM 653 N N . ASP A 1 84 ? 8.854 3.435 -3.443 1.00 59.59 84 ASP A N 1
ATOM 654 C CA . ASP A 1 84 ? 9.896 2.813 -2.634 1.00 59.59 84 ASP A CA 1
ATOM 655 C C . ASP A 1 84 ? 11.057 3.812 -2.609 1.00 59.59 84 ASP A C 1
ATOM 657 O O . ASP A 1 84 ? 11.608 4.127 -3.664 1.00 59.59 84 ASP A O 1
ATOM 661 N N . ASN A 1 85 ? 11.396 4.361 -1.442 1.00 53.50 85 ASN A N 1
ATOM 662 C CA . ASN A 1 85 ? 12.614 5.152 -1.300 1.00 53.50 85 ASN A CA 1
ATOM 663 C C . ASN A 1 85 ? 13.795 4.182 -1.427 1.00 53.50 85 ASN A C 1
ATOM 665 O O . ASN A 1 85 ? 14.269 3.613 -0.445 1.00 53.50 85 ASN A O 1
ATOM 669 N N . ILE A 1 86 ? 14.263 3.963 -2.660 1.00 52.97 86 ILE A N 1
ATOM 670 C CA . ILE A 1 86 ? 15.505 3.229 -2.961 1.00 52.97 86 ILE A CA 1
ATOM 671 C C . ILE A 1 86 ? 16.731 4.124 -2.667 1.00 52.97 86 ILE A C 1
ATOM 673 O O . ILE A 1 86 ? 17.861 3.809 -3.030 1.00 52.97 86 ILE A O 1
ATOM 677 N N . GLU A 1 87 ? 16.556 5.240 -1.961 1.00 46.16 87 GLU A N 1
ATOM 678 C CA . GLU A 1 87 ? 17.652 6.029 -1.410 1.00 46.16 87 GLU A CA 1
ATOM 679 C C . GLU A 1 87 ? 18.300 5.257 -0.247 1.00 46.16 87 GLU A C 1
ATOM 681 O O . GLU A 1 87 ? 17.940 5.409 0.916 1.00 46.16 87 GLU A O 1
ATOM 686 N N . GLY A 1 88 ? 19.239 4.357 -0.560 1.00 49.91 88 GLY A N 1
ATOM 687 C CA . GLY A 1 88 ? 20.129 3.758 0.447 1.00 49.91 88 GLY A CA 1
ATOM 688 C C . GLY A 1 88 ? 20.337 2.245 0.394 1.00 49.91 88 GLY A C 1
ATOM 689 O O . GLY A 1 88 ? 21.046 1.709 1.24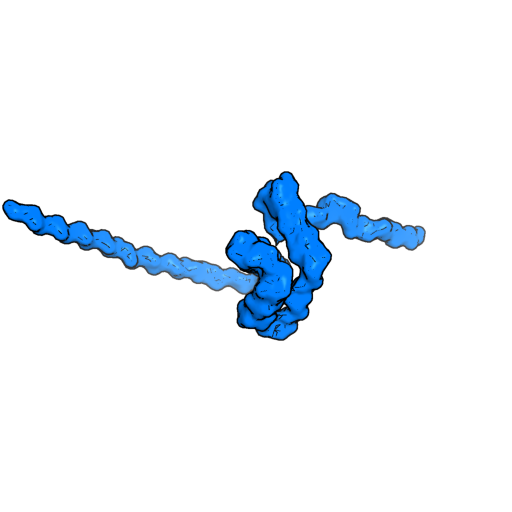3 1.00 49.91 88 GLY A O 1
ATOM 690 N N . ARG A 1 89 ? 19.779 1.526 -0.589 1.00 47.94 89 ARG A N 1
ATOM 691 C CA . ARG A 1 89 ? 20.120 0.107 -0.838 1.00 47.94 89 ARG A CA 1
ATOM 692 C C . ARG A 1 89 ? 20.662 -0.127 -2.243 1.00 47.94 89 ARG A C 1
ATOM 694 O O . ARG A 1 89 ? 20.399 -1.159 -2.853 1.00 47.94 89 ARG A O 1
ATOM 701 N N . ASN A 1 90 ? 21.464 0.809 -2.739 1.00 49.78 90 ASN A N 1
ATOM 702 C CA . ASN A 1 90 ? 22.395 0.478 -3.807 1.00 49.78 90 ASN A CA 1
ATOM 703 C C . ASN A 1 90 ? 23.433 -0.465 -3.199 1.00 49.78 90 ASN A C 1
ATOM 705 O O . ASN A 1 90 ? 24.047 -0.148 -2.180 1.00 49.78 90 ASN A O 1
ATOM 709 N N . GLY A 1 91 ? 23.510 -1.677 -3.747 1.00 54.06 91 GLY A N 1
ATOM 710 C CA . GLY A 1 91 ? 24.324 -2.759 -3.213 1.00 54.06 91 GLY A CA 1
ATOM 711 C C . GLY A 1 91 ? 25.756 -2.323 -2.904 1.00 54.06 91 GLY A C 1
ATOM 712 O O . GLY A 1 91 ? 26.296 -1.410 -3.526 1.00 54.06 91 GLY A O 1
ATOM 713 N N . ARG A 1 92 ? 26.367 -3.009 -1.931 1.00 60.50 92 ARG A N 1
ATOM 714 C CA . ARG A 1 92 ? 27.799 -2.915 -1.622 1.00 60.50 92 ARG A CA 1
ATOM 715 C C . ARG A 1 92 ? 28.585 -2.823 -2.941 1.00 60.50 92 ARG A C 1
ATOM 717 O O . ARG A 1 92 ? 28.382 -3.709 -3.777 1.00 60.50 92 ARG A O 1
ATOM 724 N N . PRO A 1 93 ? 29.436 -1.801 -3.152 1.00 58.16 93 PRO A N 1
ATOM 725 C CA . PRO A 1 93 ? 30.227 -1.720 -4.371 1.00 58.16 93 PRO A CA 1
ATOM 726 C C . PRO A 1 93 ? 30.985 -3.037 -4.520 1.00 58.16 93 PRO A C 1
ATOM 728 O O . PRO A 1 93 ? 31.635 -3.495 -3.575 1.00 58.16 93 PRO A O 1
ATOM 731 N N . ARG A 1 94 ? 30.826 -3.696 -5.672 1.00 63.25 94 ARG A N 1
ATOM 732 C CA . ARG A 1 94 ? 31.641 -4.861 -6.013 1.00 63.25 94 ARG A CA 1
ATOM 733 C C . ARG A 1 94 ? 33.075 -4.351 -6.046 1.00 63.25 94 ARG A C 1
ATOM 735 O O . ARG A 1 94 ? 33.396 -3.515 -6.883 1.00 63.25 94 ARG A O 1
ATOM 742 N N . SER A 1 95 ? 33.883 -4.790 -5.090 1.00 67.25 95 SER A N 1
ATOM 743 C CA . SER A 1 95 ? 35.327 -4.599 -5.133 1.00 67.25 95 SER A CA 1
ATOM 744 C C . SER A 1 95 ? 35.811 -5.177 -6.462 1.00 67.25 95 SER A C 1
ATOM 746 O O . SER A 1 95 ? 35.592 -6.364 -6.713 1.00 67.25 95 SER A O 1
ATOM 748 N N . VAL A 1 96 ? 36.341 -4.314 -7.328 1.00 59.62 96 VAL A N 1
ATOM 749 C CA . VAL A 1 96 ? 37.187 -4.724 -8.454 1.00 59.62 96 VAL A CA 1
ATOM 750 C C . VAL A 1 96 ? 38.564 -5.098 -7.934 1.00 59.62 96 VAL A C 1
ATOM 752 O O . VAL A 1 96 ? 38.985 -4.486 -6.924 1.00 59.62 96 VAL A O 1
#

Radius of gyration: 20.64 Å; chains: 1; bounding box: 80×42×35 Å